Protein AF-A0A257EMF6-F1 (afdb_monomer_lite)

Sequence (167 aa):
MWGPQSGSANGMPATSPSGGNIIAFDGAFQVKPLEQIITGLTVGKVYTVGFNYGFAQQHGFDGDTIQNWTVNFAGQSATTANYNLPNHGFSGWMSASYDFIATNATETLSFVAYGNLPVPPFALLDGVTFSQEVGAVPEPASWAMLLMGFGLVGAAARRRNSTAVTA

Foldseek 3Di:
DLAPPPAGDAPDHPADPVGDDKDKDFQAPPWDKDKDKDAQDDAFFKKKKKWKKKKFFDPPWWAKKWKKKWKDKQNDIDIDDIDTAGTRHIRPIDMDMDIDGHHDRMMMIIMTMHMDDDTTMMMIIDDIDMGIDDPPDDPPVVVVVVVVVVVVVVVVVVVVVVPPDDD

pLDDT: mean 87.98, std 13.12, range [48.16, 98.62]

Structure (mmCIF, N/CA/C/O backbone):
data_AF-A0A257EMF6-F1
#
_entry.id   AF-A0A257EMF6-F1
#
loop_
_atom_site.group_PDB
_atom_site.id
_atom_site.type_symbol
_atom_site.label_atom_id
_atom_site.label_alt_id
_atom_site.label_comp_id
_atom_site.label_asym_id
_atom_site.label_entity_id
_atom_site.label_seq_id
_atom_site.pdbx_PDB_ins_code
_atom_site.Cartn_x
_atom_site.Cartn_y
_atom_site.Cartn_z
_atom_site.occupancy
_atom_site.B_iso_or_equiv
_atom_site.auth_seq_id
_atom_site.auth_comp_id
_atom_site.auth_asym_id
_atom_site.auth_atom_id
_atom_site.pdbx_PDB_model_num
ATOM 1 N N . MET A 1 1 ? 12.199 -8.017 -14.081 1.00 65.25 1 MET A N 1
ATOM 2 C CA . MET A 1 1 ? 12.507 -6.587 -13.856 1.00 65.25 1 MET A CA 1
ATOM 3 C C . MET A 1 1 ? 13.969 -6.362 -14.170 1.00 65.25 1 MET A C 1
ATOM 5 O O . MET A 1 1 ? 14.726 -7.322 -14.038 1.00 65.25 1 MET A O 1
ATOM 9 N N . TRP A 1 2 ? 14.361 -5.159 -14.606 1.00 56.03 2 TRP A N 1
ATOM 10 C CA . TRP A 1 2 ? 15.771 -4.791 -14.575 1.00 56.03 2 TRP A CA 1
ATOM 11 C C . TRP A 1 2 ? 16.244 -5.038 -13.158 1.00 56.03 2 TRP A C 1
ATOM 13 O O . TRP A 1 2 ? 15.621 -4.668 -12.165 1.00 56.03 2 TRP A O 1
ATOM 23 N N . GLY A 1 3 ? 17.267 -5.847 -13.109 1.00 58.19 3 GLY A N 1
ATOM 24 C CA . GLY A 1 3 ? 17.799 -6.443 -11.926 1.00 58.19 3 GLY A CA 1
ATOM 25 C C . GLY A 1 3 ? 19.190 -6.877 -12.320 1.00 58.19 3 GLY A C 1
ATOM 26 O O . GLY A 1 3 ? 19.506 -7.033 -13.507 1.00 58.19 3 GLY A O 1
ATOM 27 N N . PRO A 1 4 ? 20.059 -7.032 -11.341 1.00 51.56 4 PRO A N 1
ATOM 28 C CA . PRO A 1 4 ? 21.389 -7.471 -11.638 1.00 51.56 4 PRO A CA 1
ATOM 29 C C . PRO A 1 4 ? 21.295 -8.901 -12.136 1.00 51.56 4 PRO A C 1
ATOM 31 O O . PRO A 1 4 ? 20.789 -9.778 -11.442 1.00 51.56 4 PRO A O 1
ATOM 34 N N . GLN A 1 5 ? 21.860 -9.182 -13.295 1.00 55.59 5 GLN A N 1
ATOM 35 C CA . GLN A 1 5 ? 22.077 -10.571 -13.685 1.00 55.59 5 GLN A CA 1
ATOM 36 C C . GLN A 1 5 ? 22.993 -11.306 -12.657 1.00 55.59 5 GLN A C 1
ATOM 38 O O . GLN A 1 5 ? 23.150 -12.519 -12.749 1.00 55.59 5 GLN A O 1
ATOM 43 N N . SER A 1 6 ? 23.535 -10.589 -11.642 1.00 54.59 6 SER A N 1
ATOM 44 C CA . SER A 1 6 ? 24.293 -11.089 -10.479 1.00 54.59 6 SER A CA 1
ATOM 45 C C . SER A 1 6 ? 24.366 -10.134 -9.242 1.00 54.59 6 SER A C 1
ATOM 47 O O . SER A 1 6 ? 25.451 -9.756 -8.811 1.00 54.59 6 SER A O 1
ATOM 49 N N . GLY A 1 7 ? 23.249 -9.720 -8.629 1.00 48.25 7 GLY A N 1
ATOM 50 C CA . GLY A 1 7 ? 23.237 -9.158 -7.252 1.00 48.25 7 GLY A CA 1
ATOM 51 C C . GLY A 1 7 ? 23.208 -7.636 -6.928 1.00 48.25 7 GLY A C 1
ATOM 52 O O . GLY A 1 7 ? 22.840 -7.340 -5.800 1.00 48.25 7 GLY A O 1
ATOM 53 N N . SER A 1 8 ? 23.506 -6.657 -7.803 1.00 55.56 8 SER A N 1
ATOM 54 C CA . SER A 1 8 ? 22.870 -5.291 -7.820 1.00 55.56 8 SER A CA 1
ATOM 55 C C . SER A 1 8 ? 23.493 -4.360 -8.878 1.00 55.56 8 SER A C 1
ATOM 57 O O . SER A 1 8 ? 24.660 -4.005 -8.795 1.00 55.56 8 SER A O 1
ATOM 59 N N . ALA A 1 9 ? 22.714 -3.951 -9.886 1.00 53.56 9 ALA A N 1
ATOM 60 C CA . ALA A 1 9 ? 23.146 -3.053 -10.971 1.00 53.56 9 ALA A CA 1
ATOM 61 C C . ALA A 1 9 ? 22.076 -1.996 -11.301 1.00 53.56 9 ALA A C 1
ATOM 63 O O . ALA A 1 9 ? 22.073 -1.408 -12.374 1.00 53.56 9 ALA A O 1
ATOM 64 N N . ASN A 1 10 ? 21.153 -1.779 -10.363 1.00 68.81 10 ASN A N 1
ATOM 65 C CA . ASN A 1 10 ? 20.129 -0.737 -10.403 1.00 68.81 10 ASN A CA 1
ATOM 66 C C . ASN A 1 10 ? 19.672 -0.289 -9.002 1.00 68.81 10 ASN A C 1
ATOM 68 O O . ASN A 1 10 ? 18.687 0.424 -8.888 1.00 68.81 10 ASN A O 1
ATOM 72 N N . GLY A 1 11 ? 20.357 -0.715 -7.933 1.00 74.25 11 GLY A N 1
ATOM 73 C CA . GLY A 1 11 ? 20.020 -0.347 -6.552 1.00 74.25 11 GLY A CA 1
ATOM 74 C C . GLY A 1 11 ? 18.983 -1.233 -5.851 1.00 74.25 11 GLY A C 1
ATOM 75 O O . GLY A 1 11 ? 18.698 -0.986 -4.682 1.00 74.25 11 GLY A O 1
ATOM 76 N N . MET A 1 12 ? 18.432 -2.268 -6.503 1.00 80.25 12 MET A N 1
ATOM 77 C CA . MET A 1 12 ? 17.509 -3.200 -5.838 1.00 80.25 12 MET A CA 1
ATOM 78 C C . MET A 1 12 ? 18.262 -4.101 -4.835 1.00 80.25 12 MET A C 1
ATOM 80 O O . MET A 1 12 ? 19.202 -4.790 -5.241 1.00 80.25 12 MET A O 1
ATOM 84 N N . PRO A 1 13 ? 17.886 -4.107 -3.541 1.00 81.06 13 PRO A N 1
ATOM 85 C CA . PRO A 1 13 ? 18.560 -4.910 -2.522 1.00 81.06 13 PRO A CA 1
ATOM 86 C C . PRO A 1 13 ? 18.195 -6.398 -2.619 1.00 81.06 13 PRO A C 1
ATOM 88 O O . PRO A 1 13 ? 17.155 -6.765 -3.162 1.00 81.06 13 PRO A O 1
ATOM 91 N N . ALA A 1 14 ? 19.034 -7.258 -2.030 1.00 79.75 14 ALA A N 1
ATOM 92 C CA . ALA A 1 14 ? 18.812 -8.709 -1.982 1.00 79.75 14 ALA A CA 1
ATOM 93 C C . ALA A 1 14 ? 17.616 -9.128 -1.105 1.00 79.75 14 ALA A C 1
ATOM 95 O O . ALA A 1 14 ? 17.104 -10.235 -1.250 1.00 79.75 14 ALA A O 1
ATOM 96 N N . THR A 1 15 ? 17.183 -8.261 -0.188 1.00 84.19 15 THR A N 1
ATOM 97 C CA . THR A 1 15 ? 16.068 -8.507 0.732 1.00 84.19 15 THR A CA 1
ATOM 98 C C . THR A 1 15 ? 15.030 -7.402 0.615 1.00 84.19 15 THR A C 1
ATOM 100 O O . THR A 1 15 ? 15.377 -6.224 0.499 1.00 84.19 15 THR A O 1
ATOM 103 N N . SER A 1 16 ? 13.756 -7.777 0.683 1.00 89.25 16 SER A N 1
ATOM 104 C CA . SER A 1 16 ? 12.649 -6.830 0.786 1.00 89.25 16 SER A CA 1
ATOM 105 C C . SER A 1 16 ? 12.481 -6.313 2.228 1.00 89.25 16 SER A C 1
ATOM 107 O O . SER A 1 16 ? 13.045 -6.913 3.150 1.00 89.25 16 SER A O 1
ATOM 109 N N . PRO A 1 17 ? 11.736 -5.215 2.457 1.00 91.56 17 PRO A N 1
ATOM 110 C CA . PRO A 1 17 ? 11.558 -4.614 3.778 1.00 91.56 17 PRO A CA 1
ATOM 111 C C . PRO A 1 17 ? 11.008 -5.562 4.848 1.00 91.56 17 PRO A C 1
ATOM 113 O O . PRO A 1 17 ? 11.490 -5.524 5.977 1.00 91.56 17 PRO A O 1
ATOM 116 N N . SER A 1 18 ? 10.047 -6.431 4.513 1.00 92.00 18 SER A N 1
ATOM 117 C CA . SER A 1 18 ? 9.554 -7.471 5.439 1.00 92.00 18 SER A CA 1
ATOM 118 C C . SER A 1 18 ? 10.292 -8.805 5.318 1.00 92.00 18 SER A C 1
ATOM 120 O O . SER A 1 18 ? 10.017 -9.732 6.079 1.00 92.00 18 SER A O 1
ATOM 122 N N . GLY A 1 19 ? 11.244 -8.907 4.389 1.00 89.06 19 GLY A N 1
ATOM 123 C CA . GLY A 1 19 ? 11.864 -10.163 3.993 1.00 89.06 19 GLY A CA 1
ATOM 124 C C . GLY A 1 19 ? 10.910 -11.081 3.219 1.00 89.06 19 GLY A C 1
ATOM 125 O O . GLY A 1 19 ? 9.701 -10.874 3.154 1.00 89.06 19 GLY A O 1
ATOM 126 N N . GLY A 1 20 ? 11.464 -12.142 2.634 1.00 88.19 20 GLY A N 1
ATOM 127 C CA . GLY A 1 20 ? 10.683 -13.108 1.865 1.00 88.19 20 GLY A CA 1
ATOM 128 C C . GLY A 1 20 ? 10.317 -12.616 0.463 1.00 88.19 20 GLY A C 1
ATOM 129 O O . GLY A 1 20 ? 11.163 -12.080 -0.254 1.00 88.19 20 GLY A O 1
ATOM 130 N N . ASN A 1 21 ? 9.078 -12.892 0.051 1.00 89.50 21 ASN A N 1
ATOM 131 C CA . ASN A 1 21 ? 8.593 -12.632 -1.303 1.00 89.50 21 ASN A CA 1
ATOM 132 C C . ASN A 1 21 ? 7.916 -11.265 -1.398 1.00 89.50 21 ASN A C 1
ATOM 134 O O . ASN A 1 21 ? 7.254 -10.829 -0.464 1.00 89.50 21 ASN A O 1
ATOM 138 N N . ILE A 1 22 ? 8.000 -10.659 -2.578 1.00 92.00 22 ILE A N 1
ATOM 139 C CA . ILE A 1 22 ? 7.303 -9.418 -2.921 1.00 92.00 22 ILE A CA 1
ATOM 140 C C . ILE A 1 22 ? 6.262 -9.691 -4.001 1.00 92.00 22 ILE A C 1
ATOM 142 O O . ILE A 1 22 ? 6.392 -10.654 -4.762 1.00 92.00 22 ILE A O 1
ATOM 146 N N . ILE A 1 23 ? 5.271 -8.811 -4.115 1.00 93.31 23 ILE A N 1
ATOM 147 C CA . ILE A 1 23 ? 4.399 -8.788 -5.289 1.00 93.31 23 ILE A CA 1
ATOM 148 C C . ILE A 1 23 ? 4.907 -7.732 -6.272 1.00 93.31 23 ILE A C 1
ATOM 150 O O . ILE A 1 23 ? 5.346 -6.655 -5.870 1.00 93.31 23 ILE A O 1
ATOM 154 N N . ALA A 1 24 ? 4.842 -8.048 -7.564 1.00 91.50 24 ALA A N 1
ATOM 155 C CA . ALA A 1 24 ? 5.232 -7.167 -8.654 1.00 91.50 24 ALA A CA 1
ATOM 156 C C . ALA A 1 24 ? 4.067 -7.019 -9.645 1.00 91.50 24 ALA A C 1
ATOM 158 O O . ALA A 1 24 ? 3.495 -8.020 -10.076 1.00 91.50 24 ALA A O 1
ATOM 159 N N . PHE A 1 25 ? 3.729 -5.780 -9.998 1.00 90.62 25 PHE A N 1
ATOM 160 C CA . PHE A 1 25 ? 2.614 -5.417 -10.871 1.00 90.62 25 PHE A CA 1
ATOM 161 C C . PHE A 1 25 ? 3.099 -4.628 -12.080 1.00 90.62 25 PHE A C 1
ATOM 163 O O . PHE A 1 25 ? 3.832 -3.652 -11.924 1.00 90.62 25 PHE A O 1
ATOM 170 N N . ASP A 1 26 ? 2.626 -5.008 -13.265 1.00 89.31 26 ASP A N 1
ATOM 171 C CA . ASP A 1 26 ? 2.717 -4.156 -14.448 1.00 89.31 26 ASP A CA 1
ATOM 172 C C . ASP A 1 26 ? 1.628 -3.078 -14.359 1.00 89.31 26 ASP A C 1
ATOM 174 O O . ASP A 1 26 ? 0.431 -3.373 -14.382 1.00 89.31 26 ASP A O 1
ATOM 178 N N . GLY A 1 27 ? 2.054 -1.825 -14.199 1.00 88.88 27 GLY A N 1
ATOM 179 C CA . GLY A 1 27 ? 1.153 -0.681 -14.046 1.00 88.88 27 GLY A CA 1
ATOM 180 C C . GLY A 1 27 ? 0.571 -0.150 -15.361 1.00 88.88 27 GLY A C 1
ATOM 181 O O . GLY A 1 27 ? -0.230 0.783 -15.319 1.00 88.88 27 GLY A O 1
ATOM 182 N N . ALA A 1 28 ? 0.968 -0.696 -16.515 1.00 89.38 28 ALA A N 1
ATOM 183 C CA . ALA A 1 28 ? 0.570 -0.204 -17.835 1.00 89.38 28 ALA A CA 1
ATOM 184 C C . ALA A 1 28 ? -0.097 -1.264 -18.730 1.00 89.38 28 ALA A C 1
ATOM 186 O O . ALA A 1 28 ? -0.766 -0.901 -19.702 1.00 89.38 28 ALA A O 1
ATOM 187 N N . PHE A 1 29 ? 0.037 -2.558 -18.425 1.00 85.75 29 PHE A N 1
ATOM 188 C CA . PHE A 1 29 ? -0.546 -3.645 -19.215 1.00 85.75 29 PHE A CA 1
ATOM 189 C C . PHE A 1 29 ? -1.392 -4.600 -18.369 1.00 85.75 29 PHE A C 1
ATOM 191 O O . PHE A 1 29 ? -0.959 -5.094 -17.336 1.00 85.75 29 PHE A O 1
ATOM 198 N N . GLN A 1 30 ? -2.616 -4.887 -18.838 1.00 84.31 30 GLN A N 1
ATOM 199 C CA . GLN A 1 30 ? -3.574 -5.779 -18.161 1.00 84.31 30 GLN A CA 1
ATOM 200 C C . GLN A 1 30 ? -3.754 -5.467 -16.665 1.00 84.31 30 GLN A C 1
ATOM 202 O O . GLN A 1 30 ? -3.909 -6.374 -15.847 1.00 84.31 30 GLN A O 1
ATOM 207 N N . VAL A 1 31 ? -3.762 -4.173 -16.332 1.00 87.06 31 VAL A N 1
ATOM 208 C CA . VAL A 1 31 ? -3.837 -3.675 -14.958 1.00 87.06 31 VAL A CA 1
ATOM 209 C C . VAL A 1 31 ? -5.067 -4.252 -14.263 1.00 87.06 31 VAL A C 1
ATOM 211 O O . VAL A 1 31 ? -6.209 -3.990 -14.649 1.00 87.06 31 VAL A O 1
ATOM 214 N N . LYS A 1 32 ? -4.817 -5.059 -13.232 1.00 91.06 32 LYS A N 1
ATOM 215 C CA . LYS A 1 32 ? -5.831 -5.632 -12.350 1.00 91.06 32 LYS A CA 1
ATOM 216 C C . LYS A 1 32 ? -5.437 -5.391 -10.897 1.00 91.06 32 LYS A C 1
ATOM 218 O O . LYS A 1 32 ? -4.244 -5.423 -10.592 1.00 91.06 32 LYS A O 1
ATOM 223 N N . PRO A 1 33 ? -6.416 -5.168 -10.009 1.00 94.94 33 PRO A N 1
ATOM 224 C CA . PRO A 1 33 ? -6.142 -5.031 -8.589 1.00 94.94 33 PRO A CA 1
ATOM 225 C C . PRO A 1 33 ? -5.615 -6.339 -7.980 1.00 94.94 33 PRO A C 1
ATOM 227 O O . PRO A 1 33 ? -6.068 -7.429 -8.336 1.00 94.94 33 PRO A O 1
ATOM 230 N N . LEU A 1 34 ? -4.704 -6.222 -7.009 1.00 96.56 34 LEU A N 1
ATOM 231 C CA . LEU A 1 34 ? -4.585 -7.212 -5.937 1.00 96.56 34 LEU A CA 1
ATOM 232 C C . LEU A 1 34 ? -5.771 -7.008 -5.007 1.00 96.56 34 LEU A C 1
ATOM 234 O O . LEU A 1 34 ? -5.941 -5.888 -4.537 1.00 96.56 34 LEU A O 1
ATOM 238 N N . GLU A 1 35 ? -6.553 -8.041 -4.711 1.00 97.56 35 GLU A N 1
ATOM 239 C CA . GLU A 1 35 ? -7.750 -7.898 -3.878 1.00 97.56 35 GLU A CA 1
ATOM 240 C C . GLU A 1 35 ? -7.769 -8.892 -2.725 1.00 97.56 35 GLU A C 1
ATOM 242 O O . GLU A 1 35 ? -7.370 -10.050 -2.862 1.00 97.56 35 GLU A O 1
ATOM 247 N N . GLN A 1 36 ? -8.292 -8.436 -1.591 1.00 97.94 36 GLN A N 1
ATOM 248 C CA . GLN A 1 36 ? -8.573 -9.267 -0.434 1.00 97.94 36 GLN A CA 1
ATOM 249 C C . GLN A 1 36 ? -9.884 -8.827 0.220 1.00 97.94 36 GLN A C 1
ATOM 251 O O . GLN A 1 36 ? -10.083 -7.649 0.513 1.00 97.94 36 GLN A O 1
ATOM 256 N N . ILE A 1 37 ? -10.765 -9.787 0.502 1.00 98.25 37 ILE A N 1
ATOM 257 C CA . ILE A 1 37 ? -11.954 -9.548 1.326 1.00 98.25 37 ILE A CA 1
ATOM 258 C C . ILE A 1 37 ? -11.526 -9.509 2.795 1.00 98.25 37 ILE A C 1
ATOM 260 O O . ILE A 1 37 ? -10.921 -10.457 3.299 1.00 98.25 37 ILE A O 1
ATOM 264 N N . ILE A 1 38 ? -11.876 -8.428 3.485 1.00 98.12 38 ILE A N 1
ATOM 265 C CA . ILE A 1 38 ? -11.654 -8.232 4.915 1.00 98.12 38 ILE A CA 1
ATOM 266 C C . ILE A 1 38 ? -13.003 -8.303 5.627 1.00 98.12 38 ILE A C 1
ATOM 268 O O . ILE A 1 38 ? -13.920 -7.549 5.310 1.00 98.12 38 ILE A O 1
ATOM 272 N N . THR A 1 39 ? -13.126 -9.205 6.596 1.00 98.00 39 THR A N 1
ATOM 273 C CA . THR A 1 39 ? -14.345 -9.427 7.391 1.00 98.00 39 THR A CA 1
ATOM 274 C C . THR A 1 39 ? -14.143 -9.011 8.847 1.00 98.00 39 THR A C 1
ATOM 276 O O . THR A 1 39 ? -13.012 -8.953 9.321 1.00 98.00 39 THR A O 1
ATOM 279 N N . GLY A 1 40 ? -15.233 -8.814 9.593 1.00 96.81 40 GLY A N 1
ATOM 280 C CA . GLY A 1 40 ? -15.170 -8.502 11.029 1.00 96.81 40 GLY A CA 1
ATOM 281 C C . GLY A 1 40 ? -14.882 -7.029 11.317 1.00 96.81 40 GLY A C 1
ATOM 282 O O . GLY A 1 40 ? -14.387 -6.684 12.388 1.00 96.81 40 GLY A O 1
ATOM 283 N N . LEU A 1 41 ? -15.182 -6.157 10.355 1.00 97.75 41 LEU A N 1
ATOM 284 C CA . LEU A 1 41 ? -14.995 -4.721 10.489 1.00 97.75 41 LEU A CA 1
ATOM 285 C C . LEU A 1 41 ? -16.096 -4.109 11.360 1.00 97.75 41 LEU A C 1
ATOM 287 O O . LEU A 1 41 ? -17.253 -4.532 11.334 1.00 97.75 41 LEU A O 1
ATOM 291 N N . THR A 1 42 ? -15.744 -3.072 12.113 1.00 97.25 42 THR A N 1
ATOM 292 C CA . THR A 1 42 ? -16.711 -2.241 12.831 1.00 97.25 42 THR A CA 1
ATOM 293 C C . THR A 1 42 ? -17.021 -1.013 11.987 1.00 97.25 42 THR A C 1
ATOM 295 O O . THR A 1 42 ? -16.148 -0.175 11.760 1.00 97.25 42 THR A O 1
ATOM 298 N N . VAL A 1 43 ? -18.271 -0.893 11.539 1.00 97.81 43 VAL A N 1
ATOM 299 C CA . VAL A 1 43 ? -18.737 0.251 10.741 1.00 97.81 43 VAL A CA 1
ATOM 300 C C . VAL A 1 43 ? -18.467 1.566 11.478 1.00 97.81 43 VAL A C 1
ATOM 302 O O . VAL A 1 43 ? -18.709 1.683 12.681 1.00 97.81 43 VAL A O 1
ATOM 305 N N . GLY A 1 44 ? -17.949 2.557 10.754 1.00 96.56 44 GLY A N 1
ATOM 306 C CA . GLY A 1 44 ? -17.607 3.879 11.276 1.00 96.56 44 GLY A CA 1
ATOM 307 C C . GLY A 1 44 ? -16.274 3.949 12.027 1.00 96.56 44 GLY A C 1
ATOM 308 O O . GLY A 1 44 ? -15.927 5.018 12.528 1.00 96.56 44 GLY A O 1
ATOM 309 N N . LYS A 1 45 ? -15.517 2.848 12.131 1.00 97.00 45 LYS A N 1
ATOM 310 C CA . LYS A 1 45 ? -14.156 2.866 12.686 1.00 97.00 45 LYS A CA 1
ATOM 311 C C . LYS A 1 45 ? -13.119 3.112 11.602 1.00 97.00 45 LYS A C 1
ATOM 313 O O . LYS A 1 45 ? -13.306 2.713 10.453 1.00 97.00 45 LYS A O 1
ATOM 318 N N . VAL A 1 46 ? -12.041 3.776 12.008 1.00 97.62 46 VAL A N 1
ATOM 319 C CA . VAL A 1 46 ? -10.881 4.039 11.162 1.00 97.62 46 VAL A CA 1
ATOM 320 C C . VAL A 1 46 ? -9.981 2.806 11.162 1.00 97.62 46 VAL A C 1
ATOM 322 O O . VAL A 1 46 ? -9.729 2.204 12.208 1.00 97.62 46 VAL A O 1
ATOM 325 N N . TYR A 1 47 ? -9.529 2.433 9.974 1.00 98.25 47 TYR A N 1
ATOM 326 C CA . TYR A 1 47 ? -8.566 1.380 9.718 1.00 98.25 47 TYR A CA 1
ATOM 327 C C . TYR A 1 47 ? -7.404 1.967 8.927 1.00 98.25 47 TYR A C 1
ATOM 329 O O . TYR A 1 47 ? -7.604 2.538 7.854 1.00 98.25 47 TYR A O 1
ATOM 337 N N . THR A 1 48 ? -6.202 1.801 9.459 1.00 98.31 48 THR A N 1
ATOM 338 C CA . THR A 1 48 ? -4.957 2.224 8.831 1.00 98.31 48 THR A CA 1
ATOM 339 C C . THR A 1 48 ? -4.409 1.083 7.986 1.00 98.31 48 THR A C 1
ATOM 341 O O . THR A 1 48 ? -4.198 -0.030 8.482 1.00 98.31 48 THR A O 1
ATOM 344 N N . VAL A 1 49 ? -4.171 1.368 6.709 1.00 98.62 49 VAL A N 1
ATOM 345 C CA . VAL A 1 49 ? -3.499 0.471 5.768 1.00 98.62 49 VAL A CA 1
ATOM 346 C C . VAL A 1 49 ? -2.097 0.999 5.526 1.00 98.62 49 VAL A C 1
ATOM 348 O O . VAL A 1 49 ? -1.929 2.037 4.884 1.00 98.62 49 VAL A O 1
ATOM 351 N N . GLY A 1 50 ? -1.100 0.283 6.036 1.00 98.25 50 GLY A N 1
ATOM 352 C CA . GLY A 1 50 ? 0.312 0.558 5.789 1.00 98.25 50 GLY A CA 1
ATOM 353 C C . GLY A 1 50 ? 0.884 -0.416 4.768 1.00 98.25 50 GLY A C 1
ATOM 354 O O . GLY A 1 50 ? 0.434 -1.554 4.666 1.00 98.25 50 GLY A O 1
ATOM 355 N N . PHE A 1 51 ? 1.866 0.014 3.983 1.00 98.38 51 PHE A N 1
ATOM 356 C CA . PHE A 1 51 ? 2.567 -0.867 3.051 1.00 98.38 51 PHE A CA 1
ATOM 357 C C . PHE A 1 51 ? 3.920 -0.292 2.641 1.00 98.38 51 PHE A C 1
ATOM 359 O O . PHE A 1 51 ? 4.128 0.926 2.622 1.00 98.38 51 PHE A O 1
ATOM 366 N N . ASN A 1 52 ? 4.833 -1.186 2.268 1.00 98.25 52 ASN A N 1
ATOM 367 C CA . ASN A 1 52 ? 6.072 -0.835 1.595 1.00 98.25 52 ASN A CA 1
ATOM 368 C C . ASN A 1 52 ? 5.901 -0.996 0.090 1.00 98.25 52 ASN A C 1
ATOM 370 O O . ASN A 1 52 ? 5.268 -1.938 -0.387 1.00 98.25 52 ASN A O 1
ATOM 374 N N . TYR A 1 53 ? 6.495 -0.087 -0.668 1.00 97.62 53 TYR A N 1
ATOM 375 C CA . TYR A 1 53 ? 6.433 -0.115 -2.117 1.00 97.62 53 TYR A CA 1
ATOM 376 C C . TYR A 1 53 ? 7.743 0.327 -2.750 1.00 97.62 53 TYR A C 1
ATOM 378 O O . TYR A 1 53 ? 8.583 0.974 -2.130 1.00 97.62 53 TYR A O 1
ATOM 386 N N . GLY A 1 54 ? 7.909 -0.030 -4.013 1.00 95.75 54 GLY A N 1
ATOM 387 C CA . GLY A 1 54 ? 8.993 0.452 -4.852 1.00 95.75 54 GLY A CA 1
ATOM 388 C C . GLY A 1 54 ? 8.561 0.464 -6.307 1.00 95.75 54 GLY A C 1
ATOM 389 O O . GLY A 1 54 ? 7.541 -0.116 -6.668 1.00 95.75 54 GLY A O 1
ATOM 390 N N . PHE A 1 55 ? 9.343 1.115 -7.147 1.00 94.44 55 PHE A N 1
ATOM 391 C CA . PHE A 1 55 ? 9.134 1.186 -8.581 1.00 94.44 55 PHE A CA 1
ATOM 392 C C . PHE A 1 55 ? 10.410 0.753 -9.277 1.00 94.44 55 PHE A C 1
ATOM 394 O O . PHE A 1 55 ? 11.512 1.165 -8.910 1.00 94.44 55 PHE A O 1
ATOM 401 N N . ALA A 1 56 ? 10.259 -0.090 -10.283 1.00 92.19 56 ALA A N 1
ATOM 402 C CA . ALA A 1 56 ? 11.322 -0.458 -11.194 1.00 92.19 56 ALA A CA 1
ATOM 403 C C . ALA A 1 56 ? 10.752 -0.571 -12.612 1.00 92.19 56 ALA A C 1
ATOM 405 O O . ALA A 1 56 ? 9.624 -0.163 -12.892 1.00 92.19 56 ALA A O 1
ATOM 406 N N . GLN A 1 57 ? 11.548 -1.111 -13.520 1.00 88.38 57 GLN A N 1
ATOM 407 C CA . GLN A 1 57 ? 11.199 -1.257 -14.925 1.00 88.38 57 GLN A CA 1
ATOM 408 C C . GLN A 1 57 ? 11.332 -2.720 -15.352 1.00 88.38 57 GLN A C 1
ATOM 410 O O . GLN A 1 57 ? 12.147 -3.476 -14.807 1.00 88.38 57 GLN A O 1
ATOM 415 N N . GLN A 1 58 ? 10.542 -3.151 -16.334 1.00 86.44 58 GLN A N 1
ATOM 416 C CA . GLN A 1 58 ? 10.714 -4.474 -16.930 1.00 86.44 58 GLN A CA 1
ATOM 417 C C . GLN A 1 58 ? 12.079 -4.589 -17.632 1.00 86.44 58 GLN A C 1
ATOM 419 O O . GLN A 1 58 ? 12.505 -3.675 -18.328 1.00 86.44 58 GLN A O 1
ATOM 424 N N . HIS A 1 59 ? 12.754 -5.735 -17.482 1.00 84.88 59 HIS A N 1
ATOM 425 C CA . HIS A 1 59 ? 14.009 -5.998 -18.196 1.00 84.88 59 HIS A CA 1
ATOM 426 C C . HIS A 1 59 ? 13.755 -6.098 -19.705 1.00 84.88 59 HIS A C 1
ATOM 428 O O . HIS A 1 59 ? 12.784 -6.736 -20.114 1.00 84.88 59 HIS A O 1
ATOM 434 N N . GLY A 1 60 ? 14.657 -5.535 -20.514 1.00 84.88 60 GLY A N 1
ATOM 435 C CA . GLY A 1 60 ? 14.545 -5.521 -21.977 1.00 84.88 60 GLY A CA 1
ATOM 436 C C . GLY A 1 60 ? 13.756 -4.337 -22.545 1.00 84.88 60 GLY A C 1
ATOM 437 O O . GLY A 1 60 ? 13.480 -4.326 -23.739 1.00 84.88 60 GLY A O 1
ATOM 438 N N . PHE A 1 61 ? 13.402 -3.364 -21.703 1.00 85.50 61 PHE A N 1
ATOM 439 C CA . PHE A 1 61 ? 12.782 -2.103 -22.105 1.00 85.50 61 PHE A CA 1
ATOM 440 C C . PHE A 1 61 ? 13.620 -0.918 -21.626 1.00 85.50 61 PHE A C 1
ATOM 442 O O . PHE A 1 61 ? 14.305 -1.021 -20.607 1.00 85.50 61 PHE A O 1
ATOM 449 N N . ASP A 1 62 ? 13.525 0.194 -22.355 1.00 88.75 62 ASP A N 1
ATOM 450 C CA . ASP A 1 62 ? 14.310 1.409 -22.146 1.00 88.75 62 ASP A CA 1
ATOM 451 C C . ASP A 1 62 ? 13.405 2.648 -22.089 1.00 88.75 62 ASP A C 1
ATOM 453 O O . ASP A 1 62 ? 12.385 2.716 -22.773 1.00 88.75 62 ASP A O 1
ATOM 457 N N . GLY A 1 63 ? 13.810 3.640 -21.301 1.00 88.50 63 GLY A N 1
ATOM 458 C CA . GLY A 1 63 ? 13.151 4.927 -21.099 1.00 88.50 63 GLY A CA 1
ATOM 459 C C . GLY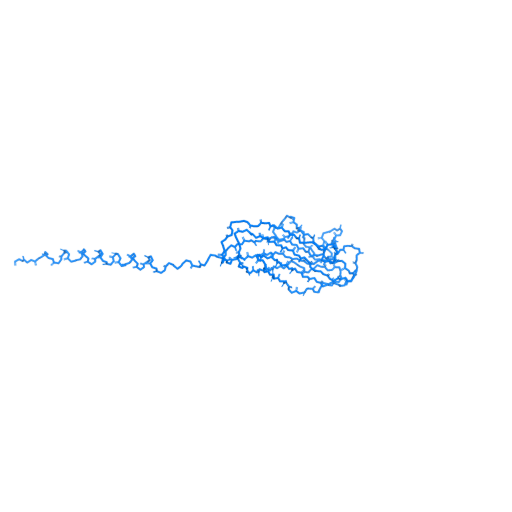 A 1 63 ? 12.705 5.164 -19.655 1.00 88.50 63 GLY A C 1
ATOM 460 O O . GLY A 1 63 ? 12.575 4.234 -18.859 1.00 88.50 63 GLY A O 1
ATOM 461 N N . ASP A 1 64 ? 12.478 6.433 -19.328 1.00 90.94 64 ASP A N 1
ATOM 462 C CA . ASP A 1 64 ? 11.956 6.845 -18.026 1.00 90.94 64 ASP A CA 1
ATOM 463 C C . ASP A 1 64 ? 10.478 6.447 -17.882 1.00 90.94 64 ASP A C 1
ATOM 465 O O . ASP A 1 64 ? 9.720 6.434 -18.857 1.00 90.94 64 ASP A O 1
ATOM 469 N N . THR A 1 65 ? 10.049 6.169 -16.650 1.00 92.56 65 THR A N 1
ATOM 470 C CA . THR A 1 65 ? 8.651 5.836 -16.334 1.00 92.56 65 THR A CA 1
ATOM 471 C C . THR A 1 65 ? 8.100 6.721 -15.223 1.00 92.56 65 THR A C 1
ATOM 473 O O . THR A 1 65 ? 8.839 7.230 -14.386 1.00 92.56 65 THR A O 1
ATOM 476 N N . ILE A 1 66 ? 6.783 6.897 -15.203 1.00 94.69 66 ILE A N 1
ATOM 477 C CA . ILE A 1 66 ? 6.027 7.558 -14.141 1.00 94.69 66 ILE A CA 1
ATOM 478 C C . ILE A 1 66 ? 5.118 6.512 -13.521 1.00 94.69 66 ILE A C 1
ATOM 480 O O . ILE A 1 66 ? 4.358 5.875 -14.249 1.00 94.69 66 ILE A O 1
ATOM 484 N N . GLN A 1 67 ? 5.193 6.336 -12.204 1.00 95.75 67 GLN A N 1
ATOM 485 C CA . GLN A 1 67 ? 4.492 5.262 -11.500 1.00 95.75 67 GLN A CA 1
ATOM 486 C C . GLN A 1 67 ? 3.843 5.758 -10.206 1.00 95.75 67 GLN A C 1
ATOM 488 O O . GLN A 1 67 ? 4.341 6.692 -9.577 1.00 95.75 67 GLN A O 1
ATOM 493 N N . ASN A 1 68 ? 2.733 5.140 -9.807 1.00 97.44 68 ASN A N 1
ATOM 494 C CA . ASN A 1 68 ? 2.131 5.325 -8.486 1.00 97.44 68 ASN A CA 1
ATOM 495 C C . ASN A 1 68 ? 1.346 4.075 -8.051 1.00 97.44 68 ASN A C 1
ATOM 497 O O . ASN A 1 68 ? 1.105 3.160 -8.842 1.00 97.44 68 ASN A O 1
ATOM 501 N N . TRP A 1 69 ? 0.956 4.055 -6.779 1.00 97.94 69 TRP A N 1
ATOM 502 C CA . TRP A 1 69 ? 0.064 3.061 -6.196 1.00 97.94 69 TRP A CA 1
ATOM 503 C C . TRP A 1 69 ? -1.242 3.705 -5.768 1.00 97.94 69 TRP A C 1
ATOM 505 O O . TRP A 1 69 ? -1.226 4.756 -5.133 1.00 97.94 69 TRP A O 1
ATOM 515 N N . THR A 1 70 ? -2.360 3.039 -6.043 1.00 98.31 70 THR A N 1
ATOM 516 C CA . THR A 1 70 ? -3.667 3.367 -5.471 1.00 98.31 70 THR A CA 1
ATOM 517 C C . THR A 1 70 ? -4.145 2.228 -4.583 1.00 98.31 70 THR A C 1
ATOM 519 O O . THR A 1 70 ? -4.207 1.079 -5.020 1.00 98.31 70 THR A O 1
ATOM 522 N N . VAL A 1 71 ? -4.500 2.558 -3.344 1.00 98.56 71 VAL A N 1
ATOM 523 C CA . VAL A 1 71 ? -5.148 1.654 -2.393 1.00 98.56 71 VAL A CA 1
ATOM 524 C C . VAL A 1 71 ? -6.620 2.019 -2.317 1.00 98.56 71 VAL A C 1
ATOM 526 O O . VAL A 1 71 ? -6.943 3.189 -2.114 1.00 98.56 71 VAL A O 1
ATOM 529 N N . ASN A 1 72 ? -7.504 1.032 -2.458 1.00 98.56 72 ASN A N 1
ATOM 530 C CA . ASN A 1 72 ? -8.936 1.225 -2.257 1.00 98.56 72 ASN A CA 1
ATOM 531 C C . ASN A 1 72 ? -9.444 0.356 -1.116 1.00 98.56 72 ASN A C 1
ATOM 533 O O . ASN A 1 72 ? -9.125 -0.832 -1.044 1.00 98.56 72 ASN A O 1
ATOM 537 N N . PHE A 1 73 ? -10.279 0.938 -0.263 1.00 98.62 73 PHE A N 1
ATOM 538 C CA . PHE A 1 73 ? -10.936 0.235 0.828 1.00 98.62 73 PHE A CA 1
ATOM 539 C C . PHE A 1 73 ? -12.252 0.921 1.197 1.00 98.62 73 PHE A C 1
ATOM 541 O O . PHE A 1 73 ? -12.315 2.146 1.284 1.00 98.62 73 PHE A O 1
ATOM 548 N N . ALA A 1 74 ? -13.314 0.141 1.418 1.00 97.44 74 ALA A N 1
ATOM 549 C CA . ALA A 1 74 ? -14.627 0.652 1.830 1.00 97.44 74 ALA A CA 1
ATOM 550 C C . ALA A 1 74 ? -15.180 1.788 0.939 1.00 97.44 74 ALA A C 1
ATOM 552 O O . ALA A 1 74 ? -15.742 2.765 1.436 1.00 97.44 74 ALA A O 1
ATOM 553 N N . GLY A 1 75 ? -14.968 1.691 -0.380 1.00 96.75 75 GLY A N 1
ATOM 554 C CA . GLY A 1 75 ? -15.382 2.704 -1.361 1.00 96.75 75 GLY A CA 1
ATOM 555 C C . GLY A 1 75 ? -14.548 3.994 -1.369 1.00 96.75 75 GLY A C 1
ATOM 556 O O . GLY A 1 75 ? -14.891 4.928 -2.089 1.00 96.75 75 GLY A O 1
ATOM 557 N N . GLN A 1 76 ? -13.468 4.059 -0.589 1.00 98.38 76 GLN A N 1
ATOM 558 C CA . GLN A 1 76 ? -12.513 5.168 -0.552 1.00 98.38 76 GLN A CA 1
ATOM 559 C C . GLN A 1 76 ? -11.221 4.777 -1.274 1.00 98.38 76 GLN A C 1
ATOM 561 O O . GLN A 1 76 ? -10.870 3.597 -1.320 1.00 98.38 76 GLN A O 1
ATOM 566 N N . SER A 1 77 ? -10.496 5.774 -1.784 1.00 98.38 77 SER A N 1
ATOM 567 C CA . SER A 1 77 ? -9.239 5.592 -2.515 1.00 98.38 77 SER A CA 1
ATOM 568 C C . SER A 1 77 ? -8.173 6.555 -2.008 1.00 98.38 77 SER A C 1
ATOM 570 O O . SER A 1 77 ? -8.463 7.724 -1.751 1.00 98.38 77 SER A O 1
ATOM 572 N N . ALA A 1 78 ? -6.935 6.081 -1.922 1.00 98.44 78 ALA A N 1
ATOM 573 C CA . ALA A 1 78 ? -5.763 6.905 -1.662 1.00 98.44 78 ALA A CA 1
ATOM 574 C C . ALA A 1 78 ? -4.635 6.530 -2.627 1.00 98.44 78 ALA A C 1
ATOM 576 O O . ALA A 1 78 ? -4.361 5.348 -2.835 1.00 98.44 78 ALA A O 1
ATOM 577 N N . THR A 1 79 ? -3.980 7.535 -3.209 1.00 98.50 79 THR A N 1
ATOM 578 C CA . THR A 1 79 ? -2.942 7.348 -4.230 1.00 98.50 79 THR A CA 1
ATOM 579 C C . THR A 1 79 ? -1.629 7.972 -3.770 1.00 98.50 79 THR A C 1
ATOM 581 O O . THR A 1 79 ? -1.611 9.090 -3.249 1.00 98.50 79 THR A O 1
ATOM 584 N N . THR A 1 80 ? -0.519 7.257 -3.955 1.00 98.56 80 THR A N 1
ATOM 585 C CA . THR A 1 80 ? 0.823 7.793 -3.695 1.00 98.56 80 THR A CA 1
ATOM 586 C C . THR A 1 80 ? 1.159 8.899 -4.692 1.00 98.56 80 THR A C 1
ATOM 588 O O . THR A 1 80 ? 0.591 8.973 -5.780 1.00 98.56 80 THR A O 1
ATOM 591 N N . ALA A 1 81 ? 2.134 9.748 -4.365 1.00 97.56 81 ALA A N 1
ATOM 592 C CA . ALA A 1 81 ? 2.654 10.695 -5.345 1.00 97.56 81 ALA A CA 1
ATOM 593 C C . ALA A 1 81 ? 3.194 9.961 -6.587 1.00 97.56 81 ALA A C 1
ATOM 595 O O . ALA A 1 81 ? 3.692 8.836 -6.491 1.00 97.56 81 ALA A O 1
ATOM 596 N N . ASN A 1 82 ? 3.115 10.623 -7.742 1.00 97.06 82 ASN A N 1
ATOM 597 C CA . ASN A 1 82 ? 3.783 10.152 -8.949 1.00 97.06 82 ASN A CA 1
ATOM 598 C C . ASN A 1 82 ? 5.294 10.121 -8.723 1.00 97.06 82 ASN A C 1
ATOM 600 O O . ASN A 1 82 ? 5.882 11.110 -8.282 1.00 97.06 82 ASN A O 1
ATOM 604 N N . TYR A 1 83 ? 5.915 9.005 -9.081 1.00 96.25 83 TYR A N 1
ATOM 605 C CA . TYR A 1 83 ? 7.355 8.835 -9.049 1.00 96.25 83 TYR A CA 1
ATOM 606 C C . TYR A 1 83 ? 7.903 8.766 -10.470 1.00 96.25 83 TYR A C 1
ATOM 608 O O . TYR A 1 83 ? 7.513 7.885 -11.234 1.00 96.25 83 TYR A O 1
ATOM 616 N N . ASN A 1 84 ? 8.826 9.668 -10.805 1.00 94.81 84 ASN A N 1
ATOM 617 C CA . ASN A 1 84 ? 9.567 9.627 -12.062 1.00 94.81 84 ASN A CA 1
ATOM 618 C C . ASN A 1 84 ? 10.792 8.733 -11.870 1.00 94.81 84 ASN A C 1
ATOM 620 O O . ASN A 1 84 ? 11.767 9.136 -11.237 1.00 94.81 84 ASN A O 1
ATOM 624 N N . LEU A 1 85 ? 10.727 7.516 -12.391 1.00 92.12 85 LEU A N 1
ATOM 625 C CA . LEU A 1 85 ? 11.813 6.556 -12.352 1.00 92.12 85 LEU A CA 1
ATOM 626 C C . LEU A 1 85 ? 12.696 6.724 -13.599 1.00 92.12 85 LEU A C 1
ATOM 628 O O . LEU A 1 85 ? 12.198 6.509 -14.709 1.00 92.12 85 LEU A O 1
ATOM 632 N N . PRO A 1 86 ? 13.989 7.057 -13.434 1.00 90.12 86 PRO A N 1
ATOM 633 C CA . PRO A 1 86 ? 14.935 7.083 -14.543 1.00 90.12 86 PRO A CA 1
ATOM 634 C C . PRO A 1 86 ? 15.070 5.715 -15.214 1.00 90.12 86 PRO A C 1
ATOM 636 O O . PRO A 1 86 ? 14.881 4.680 -14.568 1.00 90.12 86 PRO A O 1
ATOM 639 N N . ASN A 1 87 ? 15.462 5.716 -16.487 1.00 89.12 87 ASN A N 1
ATOM 640 C CA . ASN A 1 87 ? 15.737 4.501 -17.243 1.00 89.12 87 ASN A CA 1
ATOM 641 C C . ASN A 1 87 ? 16.603 3.499 -16.454 1.00 89.12 87 ASN A C 1
ATOM 643 O O . ASN A 1 87 ? 17.628 3.858 -15.873 1.00 89.12 87 ASN A O 1
ATOM 647 N N . HIS A 1 88 ? 16.175 2.237 -16.453 1.00 87.12 88 HIS A N 1
ATOM 648 C CA . HIS A 1 88 ? 16.764 1.083 -15.759 1.00 87.12 88 HIS A CA 1
ATOM 649 C C . HIS A 1 88 ? 16.806 1.185 -14.230 1.00 87.12 88 HIS A C 1
ATOM 651 O O . HIS A 1 88 ? 17.420 0.343 -13.572 1.00 87.12 88 HIS A O 1
ATOM 657 N N . GLY A 1 89 ? 16.149 2.189 -13.652 1.00 87.19 89 GLY A N 1
ATOM 658 C CA . GLY A 1 89 ? 16.221 2.488 -12.231 1.00 87.19 89 GLY A CA 1
ATOM 659 C C . GLY A 1 89 ? 15.461 1.520 -11.325 1.00 87.19 89 GLY A C 1
ATOM 660 O O . GLY A 1 89 ? 14.593 0.747 -11.738 1.00 87.19 89 GLY A O 1
ATOM 661 N N . PHE A 1 90 ? 15.766 1.641 -10.038 1.00 91.25 90 PHE A N 1
ATOM 662 C CA . PHE A 1 90 ? 14.903 1.250 -8.932 1.00 91.25 90 PHE A CA 1
ATOM 663 C C . PHE A 1 90 ? 14.748 2.464 -8.017 1.00 91.25 90 PHE A C 1
ATOM 665 O O . PHE A 1 90 ? 15.729 3.132 -7.698 1.00 91.25 90 PHE A O 1
ATOM 672 N N . SER A 1 91 ? 13.524 2.751 -7.584 1.00 93.12 91 SER A N 1
ATOM 673 C CA . SER A 1 91 ? 13.229 3.933 -6.767 1.00 93.12 91 SER A CA 1
ATOM 674 C C . SER A 1 91 ? 13.828 3.891 -5.359 1.00 93.12 91 SER A C 1
ATOM 676 O O . SER A 1 91 ? 13.780 4.892 -4.647 1.00 93.12 91 SER A O 1
ATOM 678 N N . GLY A 1 92 ? 14.317 2.728 -4.920 1.00 92.50 92 GLY A N 1
ATOM 679 C CA . GLY A 1 92 ? 14.418 2.418 -3.498 1.00 92.50 92 GLY A CA 1
ATOM 680 C C . GLY A 1 92 ? 13.070 1.955 -2.938 1.00 92.50 92 GLY A C 1
ATOM 681 O O . GLY A 1 92 ? 12.017 2.166 -3.548 1.00 92.50 92 GLY A O 1
ATOM 682 N N . TRP A 1 93 ? 13.106 1.318 -1.768 1.00 94.75 93 TRP A N 1
ATOM 683 C CA . TRP A 1 93 ? 11.895 1.035 -1.001 1.00 94.75 93 TRP A CA 1
ATOM 684 C C . TRP A 1 93 ? 11.406 2.305 -0.305 1.00 94.75 93 TRP A C 1
ATOM 686 O O . TRP A 1 93 ? 12.188 3.047 0.287 1.00 94.75 93 TRP A O 1
ATOM 696 N N . MET A 1 94 ? 10.103 2.526 -0.370 1.00 96.75 94 MET A N 1
ATOM 697 C CA . MET A 1 94 ? 9.367 3.600 0.283 1.00 96.75 94 MET A CA 1
ATOM 698 C C . MET A 1 94 ? 8.224 2.987 1.094 1.00 96.75 94 MET A C 1
ATOM 700 O O . MET A 1 94 ? 7.878 1.820 0.907 1.00 96.75 94 MET A O 1
ATOM 704 N N . SER A 1 95 ? 7.607 3.782 1.963 1.00 97.81 95 SER A N 1
ATOM 705 C CA . SER A 1 95 ? 6.441 3.356 2.740 1.00 97.81 95 SER A CA 1
ATOM 706 C C . SER A 1 95 ? 5.318 4.375 2.610 1.00 97.81 95 SER A C 1
ATOM 708 O O . SER A 1 95 ? 5.566 5.576 2.484 1.00 97.81 95 SER A O 1
ATOM 710 N N . ALA A 1 96 ? 4.080 3.894 2.618 1.00 98.19 96 ALA A N 1
ATOM 711 C CA . ALA A 1 96 ? 2.882 4.720 2.652 1.00 98.19 96 ALA A CA 1
ATOM 712 C C . ALA A 1 96 ? 1.895 4.155 3.674 1.00 98.19 96 ALA A C 1
ATOM 714 O O . ALA A 1 96 ? 1.903 2.961 3.975 1.00 98.19 96 ALA A O 1
ATOM 715 N N . SER A 1 97 ? 1.069 5.042 4.221 1.00 98.25 97 SER A N 1
ATOM 716 C CA . SER A 1 97 ? 0.035 4.700 5.189 1.00 98.25 97 SER A CA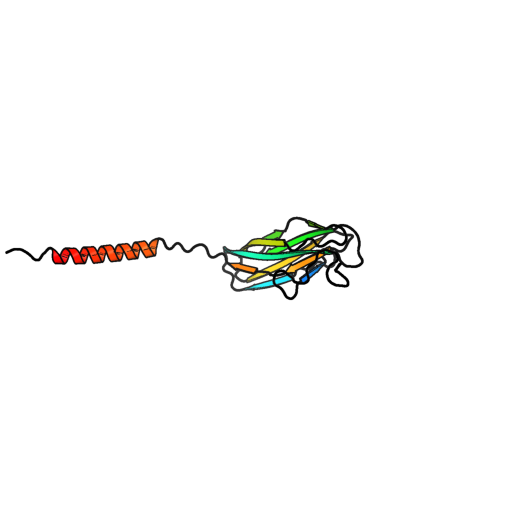 1
ATOM 717 C C . SER A 1 97 ? -1.170 5.598 4.973 1.00 98.25 97 SER A C 1
ATOM 719 O O . SER A 1 97 ? -1.009 6.814 4.848 1.00 98.25 97 SER A O 1
ATOM 721 N N . TYR A 1 98 ? -2.358 5.001 4.932 1.00 98.44 98 TYR A N 1
ATOM 722 C CA . TYR A 1 98 ? -3.613 5.716 4.729 1.00 98.44 98 TYR A CA 1
ATOM 723 C C . TYR A 1 98 ? -4.693 5.214 5.674 1.00 98.44 98 TYR A C 1
ATOM 725 O O . TYR A 1 98 ? -4.815 4.012 5.908 1.00 98.44 98 TYR A O 1
ATOM 733 N N . ASP A 1 99 ? -5.496 6.152 6.161 1.00 98.31 99 ASP A N 1
ATOM 734 C CA . ASP A 1 99 ? -6.627 5.884 7.033 1.00 98.31 99 ASP A CA 1
ATOM 735 C C . ASP A 1 99 ? -7.923 5.848 6.232 1.00 98.31 99 ASP A C 1
ATOM 737 O O . ASP A 1 99 ? -8.208 6.738 5.428 1.00 98.31 99 ASP A O 1
ATOM 741 N N . PHE A 1 100 ? -8.730 4.826 6.490 1.00 98.31 100 PHE A N 1
ATOM 742 C CA . PHE A 1 100 ? -10.013 4.619 5.838 1.00 98.31 100 PHE A CA 1
ATOM 743 C C . PHE A 1 100 ? -11.098 4.319 6.864 1.00 98.31 100 PHE A C 1
ATOM 745 O O . PHE A 1 100 ? -10.869 3.607 7.839 1.00 98.31 100 PHE A O 1
ATOM 752 N N . ILE A 1 101 ? -12.312 4.809 6.629 1.00 98.06 101 ILE A N 1
ATOM 753 C CA . ILE A 1 101 ? -13.460 4.506 7.492 1.00 98.06 101 ILE A CA 1
ATOM 754 C C . ILE A 1 101 ? -14.217 3.303 6.926 1.00 98.06 101 ILE A C 1
ATOM 756 O O . ILE A 1 101 ? -14.682 3.358 5.791 1.00 98.06 101 ILE A O 1
ATOM 760 N N . ALA A 1 102 ? -14.382 2.228 7.700 1.00 98.12 102 ALA A N 1
ATOM 761 C CA . ALA A 1 102 ? -15.185 1.084 7.261 1.00 98.12 102 ALA A CA 1
ATOM 762 C C . ALA A 1 102 ? -16.668 1.471 7.131 1.00 98.12 102 ALA A C 1
ATOM 764 O O . ALA A 1 102 ? -17.246 2.030 8.068 1.00 98.12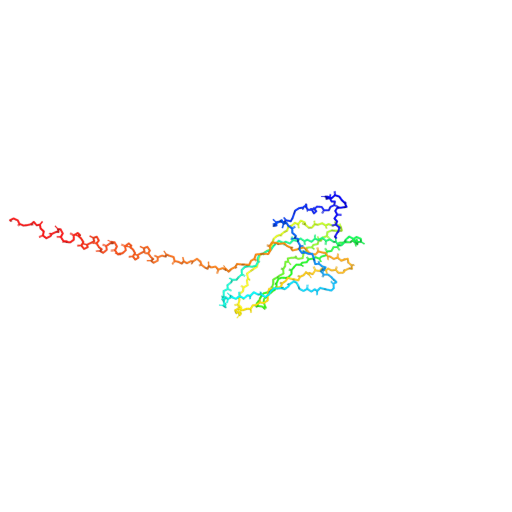 102 ALA A O 1
ATOM 765 N N . THR A 1 103 ? -17.299 1.149 5.998 1.00 98.19 103 THR A N 1
ATOM 766 C CA . THR A 1 103 ? -18.727 1.432 5.762 1.00 98.19 103 THR A CA 1
ATOM 767 C C . THR A 1 103 ? -19.605 0.189 5.916 1.00 98.19 103 THR A C 1
ATOM 769 O O . THR A 1 103 ? -20.770 0.314 6.289 1.00 98.19 103 THR A O 1
ATOM 772 N N . ASN A 1 104 ? -19.030 -1.008 5.771 1.00 98.38 104 ASN A N 1
ATOM 773 C CA . ASN A 1 104 ? -19.652 -2.297 6.059 1.00 98.38 104 ASN A CA 1
ATOM 774 C C . ASN A 1 104 ? -18.785 -3.160 6.990 1.00 98.38 104 ASN A C 1
ATOM 776 O O . ASN A 1 104 ? -17.603 -2.903 7.209 1.00 98.38 104 ASN A O 1
ATOM 780 N N . ALA A 1 105 ? -19.381 -4.233 7.521 1.00 97.81 105 ALA A N 1
ATOM 781 C CA . ALA A 1 105 ? -18.668 -5.238 8.318 1.00 97.81 105 ALA A CA 1
ATOM 782 C C . ALA A 1 105 ? -17.767 -6.162 7.472 1.00 97.81 105 ALA A C 1
ATOM 784 O O . ALA A 1 105 ? -16.998 -6.965 8.009 1.00 97.81 105 ALA A O 1
ATOM 785 N N . THR A 1 106 ? -17.896 -6.098 6.146 1.00 98.44 106 THR A N 1
ATOM 786 C CA . THR A 1 106 ? -17.080 -6.824 5.174 1.00 98.44 106 THR A CA 1
ATOM 787 C C . THR A 1 106 ? -16.820 -5.918 3.984 1.00 98.44 106 THR A C 1
ATOM 789 O O . THR A 1 106 ? -17.766 -5.395 3.404 1.00 98.44 106 THR A O 1
ATOM 792 N N . GLU A 1 107 ? -15.551 -5.731 3.643 1.00 98.56 107 GLU A N 1
ATOM 793 C CA . GLU A 1 107 ? -15.100 -4.815 2.595 1.00 98.56 107 GLU A CA 1
ATOM 794 C C . GLU A 1 107 ? -13.990 -5.461 1.773 1.00 98.56 107 GLU A C 1
ATOM 796 O O . GLU A 1 107 ? -13.287 -6.349 2.254 1.00 98.56 107 GLU A O 1
ATOM 801 N N . THR A 1 108 ? -13.803 -4.998 0.540 1.00 98.44 108 THR A N 1
ATOM 802 C CA . THR A 1 108 ? -12.657 -5.412 -0.281 1.00 98.44 108 THR A CA 1
ATOM 803 C C . THR A 1 108 ? -11.542 -4.381 -0.151 1.00 98.44 108 THR A C 1
ATOM 805 O O . THR A 1 108 ? -11.742 -3.205 -0.456 1.00 98.44 108 THR A O 1
ATOM 808 N N . LEU A 1 109 ? -10.372 -4.825 0.305 1.00 98.62 109 LEU A N 1
ATOM 809 C CA . LEU A 1 109 ? -9.119 -4.086 0.201 1.00 98.62 109 LEU A CA 1
ATOM 810 C C . LEU A 1 109 ? -8.501 -4.387 -1.160 1.00 98.62 109 LEU A C 1
ATOM 812 O O . LEU A 1 109 ? -8.388 -5.555 -1.534 1.00 98.62 109 LEU A O 1
ATOM 816 N N . SER A 1 110 ? -8.083 -3.351 -1.883 1.00 98.50 110 SER A N 1
ATOM 817 C CA . SER A 1 110 ? -7.389 -3.526 -3.153 1.00 98.50 110 SER A CA 1
ATOM 818 C C . SER A 1 110 ? -6.191 -2.609 -3.329 1.00 98.50 110 SER A C 1
ATOM 820 O O . SER A 1 110 ? -6.185 -1.478 -2.847 1.00 98.50 110 SER A O 1
ATOM 822 N N . PHE A 1 111 ? -5.200 -3.101 -4.068 1.00 98.38 111 PHE A N 1
ATOM 823 C CA . PHE A 1 111 ? -4.028 -2.349 -4.505 1.00 98.38 111 PHE A CA 1
ATOM 824 C C . PHE A 1 111 ? -3.963 -2.377 -6.027 1.00 98.38 111 PHE A C 1
ATOM 826 O O . PHE A 1 111 ? -4.023 -3.449 -6.628 1.00 98.38 111 PHE A O 1
ATOM 833 N N . VAL A 1 112 ? -3.812 -1.213 -6.651 1.00 97.12 112 VAL A N 1
ATOM 834 C CA . VAL A 1 112 ? -3.680 -1.072 -8.104 1.00 97.12 112 VAL A CA 1
ATOM 835 C C . VAL A 1 112 ? -2.459 -0.224 -8.408 1.00 97.12 112 VAL A C 1
ATOM 837 O O . VAL A 1 112 ? -2.314 0.877 -7.875 1.00 97.12 112 VAL A O 1
ATOM 840 N N . ALA A 1 113 ? -1.591 -0.733 -9.272 1.00 95.75 113 ALA A N 1
ATOM 841 C CA . ALA A 1 113 ? -0.461 0.017 -9.789 1.00 95.75 113 ALA A CA 1
ATOM 842 C C . ALA A 1 113 ? -0.871 0.809 -11.032 1.00 95.75 113 ALA A C 1
ATOM 844 O O . ALA A 1 113 ? -1.621 0.318 -11.875 1.00 95.75 113 ALA A O 1
ATOM 845 N N . TYR A 1 114 ? -0.320 2.007 -11.169 1.00 95.31 114 TYR A N 1
ATOM 846 C CA . TYR A 1 114 ? -0.330 2.763 -12.412 1.00 95.31 114 TYR A CA 1
ATOM 847 C C . TYR A 1 114 ? 1.103 2.955 -12.890 1.00 95.31 114 TYR A C 1
ATOM 849 O O . TYR A 1 114 ? 2.001 3.237 -12.092 1.00 95.31 114 TYR A O 1
ATOM 857 N N . GLY A 1 115 ? 1.293 2.919 -14.203 1.00 92.75 115 GLY A N 1
ATOM 858 C CA . GLY A 1 115 ? 2.360 3.675 -14.823 1.00 92.75 115 GLY A CA 1
ATOM 859 C C . GLY A 1 115 ? 2.134 3.946 -16.306 1.00 92.75 115 GLY A C 1
ATOM 860 O O . GLY A 1 115 ? 1.190 3.452 -16.923 1.00 92.75 115 GLY A O 1
ATOM 861 N N . ASN A 1 116 ? 2.972 4.813 -16.867 1.00 90.50 116 ASN A N 1
ATOM 862 C CA . ASN A 1 116 ? 2.787 5.328 -18.218 1.00 90.50 116 ASN A CA 1
ATOM 863 C C . ASN A 1 116 ? 3.326 4.389 -19.311 1.00 90.50 116 ASN A C 1
ATOM 865 O O . ASN A 1 116 ? 4.319 3.690 -19.145 1.00 90.50 116 ASN A O 1
ATOM 869 N N . LEU A 1 117 ? 2.697 4.452 -20.483 1.00 83.25 117 LEU A N 1
ATOM 870 C CA . LEU A 1 117 ? 3.233 3.917 -21.738 1.00 83.25 117 LEU A CA 1
ATOM 871 C C . LEU A 1 117 ? 4.242 4.909 -22.357 1.00 83.25 117 LEU A C 1
ATOM 873 O O . LEU A 1 117 ? 4.177 6.102 -22.039 1.00 83.25 117 LEU A O 1
ATOM 877 N N . PRO A 1 118 ? 5.150 4.477 -23.261 1.00 68.31 118 PRO A N 1
ATOM 878 C CA . PRO A 1 118 ? 5.256 3.161 -23.915 1.00 68.31 118 PRO A CA 1
ATOM 879 C C . PRO A 1 118 ? 6.205 2.160 -23.232 1.00 68.31 118 PRO A C 1
ATOM 881 O O . PRO A 1 118 ? 6.501 1.115 -23.809 1.00 68.31 118 PRO A O 1
ATOM 884 N N . VAL A 1 119 ? 6.700 2.468 -22.034 1.00 75.00 119 VAL A N 1
ATOM 885 C CA . VAL A 1 119 ? 7.753 1.698 -21.364 1.00 75.00 119 VAL A CA 1
ATOM 886 C C . VAL A 1 119 ? 7.152 0.976 -20.154 1.00 75.00 119 VAL A C 1
ATOM 888 O O . VAL A 1 119 ? 6.716 1.665 -19.238 1.00 75.00 119 VAL A O 1
ATOM 891 N N . PRO A 1 120 ? 7.097 -0.372 -20.118 1.00 77.38 120 PRO A N 1
ATOM 892 C CA . PRO A 1 120 ? 6.366 -1.105 -19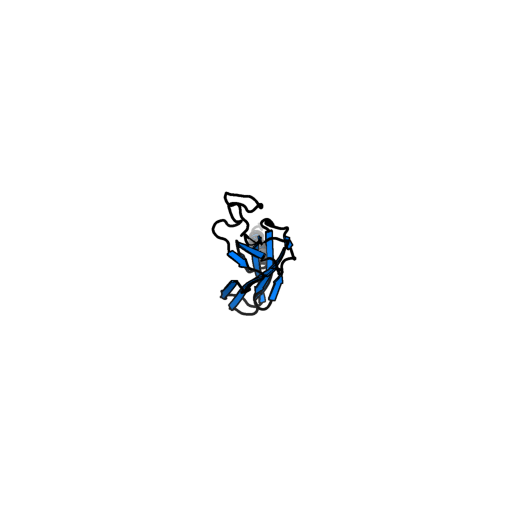.087 1.00 77.38 120 PRO A CA 1
ATOM 893 C C . PRO A 1 120 ? 6.956 -0.868 -17.678 1.00 77.38 120 PRO A C 1
ATOM 895 O O . PRO A 1 120 ? 8.087 -1.296 -17.389 1.00 77.38 120 PRO A O 1
ATOM 898 N N . PRO A 1 121 ? 6.199 -0.187 -16.798 1.00 86.19 121 PRO A N 1
ATOM 899 C CA . PRO A 1 121 ? 6.564 0.068 -15.415 1.00 86.19 121 PRO A CA 1
ATOM 900 C C . PRO A 1 121 ? 6.304 -1.172 -14.560 1.00 86.19 121 PRO A C 1
ATOM 902 O O . PRO A 1 121 ? 5.351 -1.909 -14.802 1.00 86.19 121 PRO A O 1
ATOM 905 N N . PHE A 1 122 ? 7.114 -1.382 -13.523 1.00 90.38 122 PHE A N 1
ATOM 906 C CA . PHE A 1 122 ? 6.877 -2.425 -12.528 1.00 90.38 122 PHE A CA 1
ATOM 907 C C . PHE A 1 122 ? 6.813 -1.838 -11.126 1.00 90.38 122 PHE A C 1
ATOM 909 O O . PHE A 1 122 ? 7.834 -1.466 -10.543 1.00 90.38 122 PHE A O 1
ATOM 916 N N . ALA A 1 123 ? 5.613 -1.832 -10.563 1.00 94.25 123 ALA A N 1
ATOM 917 C CA . ALA A 1 123 ? 5.379 -1.431 -9.192 1.00 94.25 123 ALA A CA 1
ATOM 918 C C . ALA A 1 123 ? 5.503 -2.646 -8.264 1.00 94.25 123 ALA A C 1
ATOM 920 O O . ALA A 1 123 ? 4.991 -3.729 -8.543 1.00 94.25 123 ALA A O 1
ATOM 921 N N . LEU A 1 124 ? 6.202 -2.466 -7.152 1.00 95.25 124 LEU A N 1
ATOM 922 C CA . LEU A 1 124 ? 6.464 -3.478 -6.138 1.00 95.25 124 LEU A CA 1
ATOM 923 C C . LEU A 1 124 ? 5.657 -3.188 -4.882 1.00 95.25 124 LEU A C 1
ATOM 925 O O . LEU A 1 124 ? 5.523 -2.025 -4.501 1.00 95.25 124 LEU A O 1
ATOM 929 N N . LEU A 1 125 ? 5.185 -4.247 -4.231 1.00 96.75 125 LEU A N 1
ATOM 930 C CA . LEU A 1 125 ? 4.449 -4.196 -2.973 1.00 96.75 125 LEU A CA 1
ATOM 931 C C . LEU A 1 125 ? 5.021 -5.223 -1.992 1.00 96.75 125 LEU A C 1
ATOM 933 O O . LEU A 1 125 ? 5.261 -6.376 -2.361 1.00 96.75 125 LEU A O 1
ATOM 937 N N . ASP A 1 126 ? 5.209 -4.802 -0.745 1.00 97.12 126 ASP A N 1
ATOM 938 C CA . ASP A 1 126 ? 5.638 -5.654 0.361 1.00 97.12 126 ASP A CA 1
ATOM 939 C C . ASP A 1 126 ? 5.052 -5.164 1.699 1.00 97.12 126 ASP A C 1
ATOM 941 O O . ASP A 1 126 ? 4.696 -3.994 1.850 1.00 97.12 126 ASP A O 1
ATOM 945 N N . GLY A 1 127 ? 4.970 -6.053 2.688 1.00 96.25 127 GLY A N 1
ATOM 946 C CA . GLY A 1 127 ? 4.706 -5.697 4.084 1.00 96.25 127 GLY A CA 1
ATOM 947 C C . GLY A 1 127 ? 3.403 -4.939 4.326 1.00 96.25 127 GLY A C 1
ATOM 948 O O . GLY A 1 127 ? 3.411 -3.939 5.041 1.00 96.25 127 GLY A O 1
ATOM 949 N N . VAL A 1 128 ? 2.297 -5.387 3.723 1.00 97.56 128 VAL A N 1
ATOM 950 C CA . VAL A 1 128 ? 0.975 -4.788 3.959 1.00 97.56 128 VAL A CA 1
ATOM 951 C C . VAL A 1 128 ? 0.552 -5.009 5.412 1.00 97.56 128 VAL A C 1
ATOM 953 O O . VAL A 1 128 ? 0.477 -6.144 5.886 1.00 97.56 128 VAL A O 1
ATOM 956 N N . THR A 1 129 ? 0.241 -3.922 6.109 1.00 97.56 129 THR A N 1
ATOM 957 C CA . THR A 1 129 ? -0.341 -3.910 7.448 1.00 97.56 129 THR A CA 1
ATOM 958 C C . THR A 1 129 ? -1.767 -3.377 7.391 1.00 97.56 129 THR A C 1
ATOM 960 O O . THR A 1 129 ? -2.102 -2.507 6.588 1.00 97.56 129 THR A O 1
ATOM 963 N N . PHE A 1 130 ? -2.625 -3.921 8.251 1.00 97.62 130 PHE A N 1
ATOM 964 C CA . PHE A 1 130 ? -4.020 -3.516 8.369 1.00 97.62 130 PHE A CA 1
ATOM 965 C C . PHE A 1 130 ? -4.391 -3.499 9.849 1.00 97.62 130 PHE A C 1
ATOM 967 O O . PHE A 1 130 ? -4.447 -4.551 10.489 1.00 97.62 130 PHE A O 1
ATOM 974 N N . SER A 1 131 ? -4.608 -2.313 10.410 1.00 96.56 131 SER A N 1
ATOM 975 C CA . SER A 1 131 ? -4.887 -2.151 11.838 1.00 96.56 131 SER A CA 1
ATOM 976 C C . SER A 1 131 ? -6.049 -1.206 12.077 1.00 96.56 131 SER A C 1
ATOM 978 O O . SER A 1 131 ? -6.142 -0.150 11.464 1.00 96.56 131 SER A O 1
ATOM 980 N N . GLN A 1 132 ? -6.928 -1.572 13.005 1.00 95.56 132 GLN A N 1
ATOM 981 C CA . GLN A 1 132 ? -7.979 -0.684 13.481 1.00 95.56 132 GLN A CA 1
ATOM 982 C C . GLN A 1 132 ? -7.386 0.370 14.419 1.00 95.56 132 GLN A C 1
ATOM 984 O O . GLN A 1 132 ? -6.707 0.021 15.385 1.00 95.56 132 GLN A O 1
ATOM 989 N N . GLU A 1 133 ? -7.713 1.639 14.198 1.00 89.19 133 GLU A N 1
ATOM 990 C CA . GLU A 1 133 ? -7.427 2.696 15.163 1.00 89.19 133 GLU A CA 1
ATOM 991 C C . GLU A 1 133 ? -8.331 2.519 16.391 1.00 89.19 133 GLU A C 1
ATOM 993 O O . GLU A 1 133 ? -9.561 2.658 16.338 1.00 89.19 133 GLU A O 1
ATOM 998 N N . VAL A 1 134 ? -7.715 2.194 17.525 1.00 80.19 134 VAL A N 1
ATOM 999 C CA . VAL A 1 134 ? -8.393 2.142 18.818 1.00 80.19 134 VAL A CA 1
ATOM 1000 C C . VAL A 1 134 ? -8.122 3.475 19.497 1.00 80.19 134 VAL A C 1
ATOM 1002 O O . VAL A 1 134 ? -7.017 3.718 19.976 1.00 80.19 134 VAL A O 1
ATOM 1005 N N . GLY A 1 135 ? -9.114 4.369 19.493 1.00 70.19 135 GLY A N 1
ATOM 1006 C CA . GLY A 1 135 ? -8.994 5.654 20.182 1.00 70.19 135 GLY A CA 1
ATOM 1007 C C . GLY A 1 135 ? -8.521 5.449 21.623 1.00 70.19 135 GLY A C 1
ATOM 1008 O O . GLY A 1 135 ? -8.926 4.477 22.266 1.00 70.19 135 GLY A O 1
ATOM 1009 N N . ALA A 1 136 ? -7.659 6.345 22.113 1.00 60.91 136 ALA A N 1
ATOM 1010 C CA . ALA A 1 136 ? -7.170 6.298 23.486 1.00 60.91 136 ALA A CA 1
ATOM 1011 C C . ALA A 1 136 ? -8.365 6.153 24.433 1.00 60.91 136 ALA A C 1
ATOM 1013 O O . ALA A 1 136 ? -9.218 7.040 24.488 1.00 60.91 136 ALA A O 1
ATOM 1014 N N . VAL A 1 137 ? -8.453 5.020 25.134 1.00 61.56 137 VAL A N 1
ATOM 1015 C CA . VAL A 1 137 ? -9.475 4.814 26.160 1.00 61.56 137 VAL A CA 1
ATOM 1016 C C . VAL A 1 137 ? -9.193 5.849 27.242 1.00 61.56 137 VAL A C 1
ATOM 1018 O O . VAL A 1 137 ? -8.130 5.789 27.865 1.00 61.56 137 VAL A O 1
ATOM 1021 N N . PRO A 1 138 ? -10.083 6.826 27.479 1.00 59.62 138 PRO A N 1
ATOM 1022 C CA . PRO A 1 138 ? -9.866 7.748 28.565 1.00 59.62 138 PRO A CA 1
ATOM 1023 C C . PRO A 1 138 ? -10.024 6.960 29.868 1.00 59.62 138 PRO A C 1
ATOM 1025 O O . PRO A 1 138 ? -11.137 6.638 30.275 1.00 59.62 138 PRO A O 1
ATOM 1028 N N . GLU A 1 139 ? -8.924 6.733 30.582 1.00 68.50 139 GLU A N 1
ATOM 1029 C CA . GLU A 1 139 ? -8.977 6.375 32.000 1.00 68.50 139 GLU A CA 1
ATOM 1030 C C . GLU A 1 139 ? -8.861 7.578 32.979 1.00 68.50 139 GLU A C 1
ATOM 1032 O O . GLU A 1 139 ? -8.127 7.473 33.957 1.00 68.50 139 GLU A O 1
ATOM 1037 N N . PRO A 1 140 ? -9.564 8.729 32.842 1.00 64.12 140 PRO A N 1
ATOM 1038 C CA . PRO A 1 140 ? -9.592 9.711 33.935 1.00 64.12 140 PRO A CA 1
ATOM 1039 C C . PRO A 1 140 ? -10.516 9.330 35.102 1.00 64.12 140 PRO A C 1
ATOM 1041 O O . PRO A 1 140 ? -10.318 9.799 36.221 1.00 64.12 140 PRO A O 1
ATOM 1044 N N . ALA A 1 141 ? -11.547 8.507 34.875 1.00 74.38 141 ALA A N 1
ATOM 1045 C CA . ALA A 1 141 ? -12.591 8.286 35.881 1.00 74.38 141 ALA A CA 1
ATOM 1046 C C . ALA A 1 141 ? -12.248 7.186 36.898 1.00 74.38 141 ALA A C 1
ATOM 1048 O O . ALA A 1 141 ? -12.60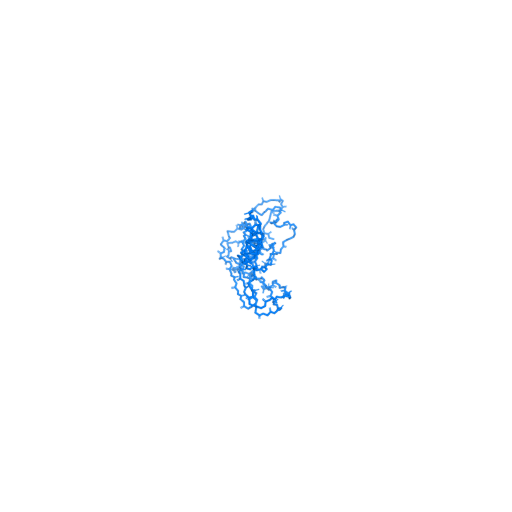3 7.312 38.069 1.00 74.38 141 ALA A O 1
ATOM 1049 N N . SER A 1 142 ? -11.533 6.132 36.493 1.00 75.50 142 SER A N 1
ATOM 1050 C CA . SER A 1 142 ? -11.223 4.996 37.375 1.00 75.50 142 SER A CA 1
ATOM 1051 C C . SER A 1 142 ? -10.360 5.414 38.566 1.00 75.50 142 SER A C 1
ATOM 1053 O O . SER A 1 142 ? -10.656 5.062 39.707 1.00 75.50 142 SER A O 1
ATOM 1055 N N . TRP A 1 143 ? -9.347 6.249 38.325 1.00 82.38 143 TRP A N 1
ATOM 1056 C CA . TRP A 1 143 ? -8.489 6.795 39.377 1.00 82.38 143 TRP A CA 1
ATOM 1057 C C . TRP A 1 143 ? -9.239 7.768 40.282 1.00 82.38 143 TRP A C 1
ATOM 1059 O O . TRP A 1 143 ? -9.102 7.700 41.502 1.00 82.38 143 TRP A O 1
ATOM 1069 N N . ALA A 1 144 ? -10.080 8.632 39.708 1.00 82.31 144 ALA A N 1
ATOM 1070 C CA . ALA A 1 144 ? -10.898 9.559 40.480 1.00 82.31 144 ALA A CA 1
ATOM 1071 C C . ALA A 1 144 ? -11.889 8.822 41.399 1.00 82.31 144 ALA A C 1
ATOM 1073 O O . ALA A 1 144 ? -12.015 9.179 42.568 1.00 82.31 144 ALA A O 1
ATOM 1074 N N . MET A 1 145 ? -12.537 7.758 40.915 1.00 86.06 145 MET A N 1
ATOM 1075 C CA . MET A 1 145 ? -13.465 6.936 41.702 1.00 86.06 145 MET A CA 1
ATOM 1076 C C . MET A 1 145 ? -12.745 6.105 42.771 1.00 86.06 145 MET A C 1
ATOM 1078 O O . MET A 1 145 ? -13.250 5.986 43.886 1.00 86.06 145 MET A O 1
ATOM 1082 N N . LEU A 1 146 ? -11.549 5.583 42.473 1.00 89.19 146 LEU A N 1
ATOM 1083 C CA . LEU A 1 146 ? -10.713 4.870 43.442 1.00 89.19 146 LEU A CA 1
ATOM 1084 C C . LEU A 1 146 ? -10.251 5.802 44.572 1.00 89.19 146 LEU A C 1
ATOM 1086 O O . LEU A 1 146 ? -10.407 5.479 45.749 1.00 89.19 146 LEU A O 1
ATOM 1090 N N . LEU A 1 147 ? -9.728 6.980 44.221 1.00 90.12 147 LEU A N 1
ATOM 1091 C CA . LEU A 1 147 ? -9.291 7.990 45.185 1.00 90.12 147 LEU A CA 1
ATOM 1092 C C . LEU A 1 147 ? -10.464 8.545 45.995 1.00 90.12 147 LEU A C 1
ATOM 1094 O O . LEU A 1 147 ? -10.336 8.723 47.204 1.00 90.12 147 LEU A O 1
ATOM 1098 N N . MET A 1 148 ? -11.619 8.767 45.365 1.00 91.31 148 MET A N 1
ATOM 1099 C CA . MET A 1 148 ? -12.841 9.162 46.064 1.00 91.31 148 MET A CA 1
ATOM 1100 C C . MET A 1 148 ? -13.299 8.067 47.033 1.00 91.31 148 MET A C 1
ATOM 1102 O O . MET A 1 148 ? -13.586 8.365 48.191 1.00 91.31 148 MET A O 1
ATOM 1106 N N . GLY A 1 149 ? -13.305 6.801 46.606 1.00 91.88 149 GLY A N 1
ATOM 1107 C CA . GLY A 1 149 ? -13.631 5.655 47.454 1.00 91.88 149 GLY A CA 1
ATOM 1108 C C . GLY A 1 149 ? -12.701 5.547 48.665 1.00 91.88 149 GLY A C 1
ATOM 1109 O O . GLY A 1 149 ? -13.172 5.476 49.801 1.00 91.88 149 GLY A O 1
ATOM 1110 N N . PHE A 1 150 ? -11.384 5.631 48.454 1.00 94.00 150 PHE A N 1
ATOM 1111 C CA . PHE A 1 150 ? -10.410 5.631 49.549 1.00 94.00 150 PHE A CA 1
ATOM 1112 C C . PHE A 1 150 ? -10.534 6.857 50.456 1.00 94.00 150 PHE A C 1
ATOM 1114 O O . PHE A 1 150 ? -10.440 6.723 51.677 1.00 94.00 150 PHE A O 1
ATOM 1121 N N . GLY A 1 151 ? -10.800 8.036 49.892 1.00 93.94 151 GLY A N 1
ATOM 1122 C CA . GLY A 1 151 ? -11.045 9.259 50.652 1.00 93.94 151 GLY A CA 1
ATOM 1123 C C . GLY A 1 151 ? -12.269 9.140 51.563 1.00 93.94 151 GLY A C 1
ATOM 1124 O O . GLY A 1 151 ? -12.199 9.498 52.740 1.00 93.94 151 GLY A O 1
ATOM 1125 N N . LEU A 1 152 ? -13.369 8.572 51.059 1.00 95.25 152 LEU A N 1
ATOM 1126 C CA . LEU A 1 152 ? -14.591 8.327 51.831 1.00 95.25 152 LEU A CA 1
ATOM 1127 C C . LEU A 1 152 ? -14.370 7.297 52.948 1.00 95.25 152 LEU A C 1
ATOM 1129 O O . LEU A 1 152 ? -14.769 7.543 54.089 1.00 95.25 152 LEU A O 1
ATOM 1133 N N . VAL A 1 153 ? -13.694 6.180 52.657 1.00 93.94 153 VAL A N 1
ATOM 1134 C CA . VAL A 1 153 ? -13.370 5.143 53.655 1.00 93.94 153 VAL A CA 1
ATOM 1135 C C . VAL A 1 153 ? -12.440 5.692 54.741 1.00 93.94 153 VAL A C 1
ATOM 1137 O O . VAL A 1 153 ? -12.712 5.519 55.931 1.00 93.94 153 VAL A O 1
ATOM 1140 N N . GLY A 1 154 ? -11.382 6.412 54.359 1.00 92.81 154 GLY A N 1
ATOM 1141 C CA . GLY A 1 154 ? -10.452 7.040 55.298 1.00 92.81 154 GLY A CA 1
ATOM 1142 C C . GLY A 1 154 ? -11.130 8.092 56.183 1.00 92.81 154 GLY A C 1
ATOM 1143 O O . GLY A 1 154 ? -10.920 8.117 57.399 1.00 92.81 154 GLY A O 1
ATOM 1144 N N . ALA A 1 155 ? -12.007 8.919 55.606 1.00 92.81 155 ALA A N 1
ATOM 1145 C CA . ALA A 1 155 ? -12.789 9.896 56.358 1.00 92.81 155 ALA A CA 1
ATOM 1146 C C . ALA A 1 155 ? -13.751 9.225 57.353 1.00 92.81 155 ALA A C 1
ATOM 1148 O O . ALA A 1 155 ? -13.859 9.675 58.494 1.00 92.81 155 ALA A O 1
ATOM 1149 N N . ALA A 1 156 ? -14.425 8.141 56.958 1.00 92.44 156 ALA A N 1
ATOM 1150 C CA . ALA A 1 156 ? -15.309 7.381 57.840 1.00 92.44 156 ALA A CA 1
ATOM 1151 C C . ALA A 1 156 ? -14.547 6.712 58.998 1.00 92.44 156 ALA A C 1
ATOM 1153 O O . ALA A 1 156 ? -15.003 6.760 60.143 1.00 92.44 156 ALA A O 1
ATOM 1154 N N . ALA A 1 157 ? -13.363 6.150 58.732 1.00 91.25 157 ALA A N 1
ATOM 1155 C CA . ALA A 1 157 ? -12.508 5.554 59.756 1.00 91.25 157 ALA A CA 1
ATOM 1156 C C . ALA A 1 157 ? -12.036 6.588 60.795 1.00 91.25 157 ALA A C 1
ATOM 1158 O O . ALA A 1 157 ? -12.099 6.326 61.996 1.00 91.25 157 ALA A O 1
ATOM 1159 N N . ARG A 1 158 ? -11.646 7.797 60.359 1.00 87.12 158 ARG A N 1
ATOM 1160 C CA . ARG A 1 158 ? -11.200 8.874 61.261 1.00 87.12 158 ARG A CA 1
ATOM 1161 C C . ARG A 1 158 ? -12.300 9.349 62.214 1.00 87.12 158 ARG A C 1
ATOM 1163 O O . ARG A 1 158 ? -12.019 9.597 63.381 1.00 87.12 158 ARG A O 1
ATOM 1170 N N . ARG A 1 159 ? -13.551 9.431 61.744 1.00 85.12 159 ARG A N 1
ATOM 1171 C CA . ARG A 1 159 ? -14.708 9.878 62.548 1.00 85.12 159 ARG A CA 1
ATOM 1172 C C . ARG A 1 159 ? -14.991 8.962 63.740 1.00 85.12 159 ARG A C 1
ATOM 1174 O O . ARG A 1 159 ? -15.386 9.446 64.792 1.00 85.12 159 ARG A O 1
ATOM 1181 N N . ARG A 1 160 ? -14.754 7.654 63.594 1.00 80.62 160 ARG A N 1
ATOM 1182 C CA . ARG A 1 160 ? -15.008 6.655 64.648 1.00 80.62 160 ARG A CA 1
ATOM 1183 C C . ARG A 1 160 ? -14.038 6.759 65.829 1.00 80.62 160 ARG A C 1
ATOM 1185 O O . ARG A 1 160 ? -14.419 6.421 66.943 1.00 80.62 160 ARG A O 1
ATOM 1192 N N . ASN A 1 161 ? -12.821 7.256 65.601 1.00 68.06 161 ASN A N 1
ATOM 1193 C CA . ASN A 1 161 ? -11.819 7.426 66.657 1.00 68.06 161 ASN A CA 1
ATOM 1194 C C . ASN A 1 161 ? -11.983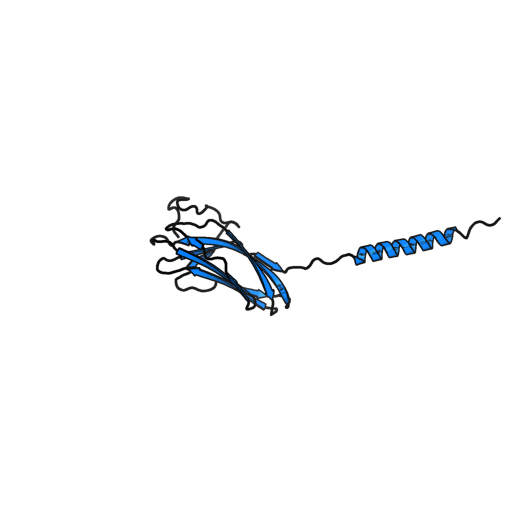 8.722 67.467 1.00 68.06 161 ASN A C 1
ATOM 1196 O O . ASN A 1 161 ? -11.373 8.844 68.522 1.00 68.06 161 ASN A O 1
ATOM 1200 N N . SER A 1 162 ? -12.787 9.689 67.012 1.00 62.38 162 SER A N 1
ATOM 1201 C CA . SER A 1 162 ? -12.964 10.972 67.715 1.00 62.38 162 SER A CA 1
ATOM 1202 C C . SER A 1 162 ? -14.018 10.940 68.831 1.00 62.38 162 SER A C 1
ATOM 1204 O O . SER A 1 162 ? -14.124 11.900 69.582 1.00 62.38 162 SER A O 1
ATOM 1206 N N . THR A 1 163 ? -14.783 9.854 68.966 1.00 58.00 163 THR A N 1
ATOM 1207 C CA . THR A 1 163 ? -15.822 9.677 70.002 1.00 58.00 163 THR A CA 1
ATOM 1208 C C . THR A 1 163 ? -15.350 8.941 71.262 1.00 58.00 163 THR A C 1
ATOM 1210 O O . THR A 1 163 ? -16.150 8.715 72.162 1.00 58.00 163 THR A O 1
ATOM 1213 N N . ALA A 1 164 ? -14.068 8.586 71.369 1.00 60.69 164 ALA A N 1
ATOM 1214 C CA . ALA A 1 164 ? -13.492 8.001 72.578 1.00 60.69 164 ALA A CA 1
ATOM 1215 C C . ALA A 1 164 ? -12.466 8.970 73.178 1.00 60.69 164 ALA A C 1
ATOM 1217 O O . ALA A 1 164 ? -11.319 8.969 72.755 1.00 60.69 164 ALA A O 1
ATOM 1218 N N . VAL A 1 165 ? -12.919 9.835 74.092 1.00 59.19 165 VAL A N 1
ATOM 1219 C CA . VAL A 1 165 ? -12.227 10.370 75.287 1.00 59.19 165 VAL A CA 1
ATOM 1220 C C . VAL A 1 165 ? -13.155 11.441 75.876 1.00 59.19 165 VAL A C 1
ATOM 1222 O O . VAL A 1 165 ? -13.273 12.555 75.369 1.00 59.19 165 VAL A O 1
ATOM 1225 N N . THR A 1 166 ? -13.845 11.098 76.958 1.00 53.88 166 THR A N 1
ATOM 1226 C CA . THR A 1 166 ? -14.292 12.062 77.970 1.00 53.88 166 THR A CA 1
ATOM 1227 C C . THR A 1 166 ? -14.201 11.331 79.305 1.00 53.88 166 THR A C 1
ATOM 1229 O O . THR A 1 166 ? -14.818 10.277 79.462 1.00 53.88 166 THR A O 1
ATOM 1232 N N . ALA A 1 167 ? -13.325 11.830 80.178 1.00 48.16 167 ALA A N 1
ATOM 1233 C CA . ALA A 1 167 ? -13.173 11.421 81.572 1.00 48.16 167 ALA A CA 1
ATOM 1234 C C . ALA A 1 167 ? -14.046 12.310 82.464 1.00 48.16 167 ALA A C 1
ATOM 1236 O O . ALA A 1 167 ? -14.290 13.467 82.046 1.00 48.16 167 ALA A O 1
#

Radius of gyration: 27.91 Å; chains: 1; bounding box: 44×25×106 Å

Secondary structure (DSSP, 8-state):
----TTS-SSS--SS-TTSS--EEEESSSS---EEEEEES--TT-EEEEEEEEEEEE-TT--S-EEEEEEEEETTEEEEPPPEEEPTT-B---EEEEEEEE--SSEEEEEEEEEE-SSS-EEEEEEEEEEEE-------HHHHHHHHHHHHHHHHHHHHHHTT----